Protein AF-A0A965PQN7-F1 (afdb_monomer)

Solvent-accessible surface area (backbone atoms only — not comparable to full-atom values): 7906 Å² total; per-residue (Å²): 131,86,50,70,44,55,52,53,50,55,53,48,51,53,64,60,67,53,80,54,75,83,60,68,90,84,43,98,45,72,64,63,48,53,51,51,54,51,50,45,52,50,35,44,54,48,30,51,56,52,45,53,53,52,69,72,34,82,87,60,45,48,66,55,48,56,76,40,34,58,88,45,38,30,79,53,98,92,41,81,46,69,58,75,73,95,54,58,54,71,41,59,44,48,42,50,36,50,37,47,36,50,38,49,52,53,45,33,32,66,78,67,65,21,84,43,70,67,47,35,34,54,50,38,55,73,78,37,56,70,74,46,26,60,69,66,51,106

Sequence (138 aa):
MTTEKEQMMNALSVFIRQRAGLEFGNYGDLRSYRQEQRMITKDRHQAFELFRFVDRSESITSDRIKAEAKNRLEWKNGGWEYTTGQYFPVEYRRAVCSLLSCVLWNWFREECNCETREKIQAAARREFSRAVAQRWFS

Foldseek 3Di:
DQALLNLALVQVVVQLPDQLPDDCVVDPDPVVSVVLVVLSVVLSVLLVLLSVVLSPDPVLHPVLLQVLCDDQWHQPPSHIDGDDDDGRSRPSSVSSLQSSLSSLLVCCCPVVVQVDLVSSLVVCVVRDDPVNSVPSSD

Radius of gyration: 15.86 Å; Cα contacts (8 Å, |Δi|>4): 131; chains: 1; bounding box: 47×26×41 Å

pLDDT: mean 92.88, std 5.95, range [53.22, 98.38]

Nearest PDB structures (foldseek):
  3ux7-assembly1_A  TM=2.631E-01  e=4.750E+00  Vipera ammodytes meridionalis

Structure (mmCIF, N/CA/C/O backbone):
data_AF-A0A965PQN7-F1
#
_entry.id   AF-A0A965PQN7-F1
#
loop_
_atom_site.group_PDB
_atom_site.id
_atom_site.type_symbol
_atom_site.label_atom_id
_atom_site.label_alt_id
_atom_site.label_comp_id
_atom_site.label_asym_id
_atom_site.label_entity_id
_atom_site.label_seq_id
_atom_site.pdbx_PDB_ins_code
_atom_site.Cartn_x
_atom_site.Cartn_y
_atom_site.Cartn_z
_atom_site.occupancy
_atom_site.B_iso_or_equiv
_atom_site.auth_seq_id
_atom_site.auth_comp_id
_atom_site.auth_asym_id
_atom_site.auth_atom_id
_atom_site.pdbx_PDB_model_num
ATOM 1 N N . MET A 1 1 ? -22.814 -14.470 -1.922 1.00 53.22 1 MET A N 1
ATOM 2 C CA . MET A 1 1 ? -22.533 -13.287 -2.761 1.00 53.22 1 MET A CA 1
ATOM 3 C C . MET A 1 1 ? -21.196 -12.741 -2.313 1.00 53.22 1 MET A C 1
ATOM 5 O O . MET A 1 1 ? -21.037 -12.549 -1.118 1.00 53.22 1 MET A O 1
ATOM 9 N N . THR A 1 2 ? -20.243 -12.580 -3.228 1.00 73.88 2 THR A N 1
ATOM 10 C CA . THR A 1 2 ? -18.942 -11.964 -2.928 1.00 73.88 2 THR A CA 1
ATOM 11 C C . THR A 1 2 ? -19.173 -10.505 -2.550 1.00 73.88 2 THR A C 1
ATOM 13 O O . THR A 1 2 ? -19.888 -9.808 -3.274 1.00 73.88 2 THR A O 1
ATOM 16 N N . THR A 1 3 ? -18.630 -10.049 -1.422 1.00 91.12 3 THR A N 1
ATOM 17 C CA . THR A 1 3 ? -18.785 -8.643 -1.015 1.00 91.12 3 THR A CA 1
ATOM 18 C C . THR A 1 3 ? -18.010 -7.723 -1.962 1.00 91.12 3 THR A C 1
ATOM 20 O O . THR A 1 3 ? -17.051 -8.140 -2.615 1.00 91.12 3 THR A O 1
ATOM 23 N N . GLU A 1 4 ? -18.391 -6.448 -2.059 1.00 93.62 4 GLU A N 1
ATOM 24 C CA . GLU A 1 4 ? -17.641 -5.497 -2.893 1.00 93.62 4 GLU A CA 1
ATOM 25 C C . GLU A 1 4 ? -16.188 -5.358 -2.413 1.00 93.62 4 GLU A C 1
ATOM 27 O O . GLU A 1 4 ? -15.261 -5.321 -3.220 1.00 93.62 4 GLU A O 1
ATOM 32 N N . LYS A 1 5 ? -15.974 -5.367 -1.091 1.00 94.81 5 LYS A N 1
ATOM 33 C CA . LYS A 1 5 ? -14.633 -5.390 -0.503 1.00 94.81 5 LYS A CA 1
ATOM 34 C C . LYS A 1 5 ? -13.835 -6.588 -1.019 1.00 94.81 5 LYS A C 1
ATOM 36 O O . LYS A 1 5 ? -12.716 -6.410 -1.487 1.00 94.81 5 LYS A O 1
ATOM 41 N N . GLU A 1 6 ? -14.404 -7.791 -0.980 1.00 94.75 6 GLU A N 1
ATOM 42 C CA . GLU A 1 6 ? -13.749 -8.991 -1.512 1.00 94.75 6 GLU A CA 1
ATOM 43 C C . GLU A 1 6 ? -13.412 -8.846 -3.000 1.00 94.75 6 GLU A C 1
ATOM 45 O O . GLU A 1 6 ? -12.317 -9.218 -3.413 1.00 94.75 6 GLU A O 1
ATOM 50 N N . GLN A 1 7 ? -14.305 -8.277 -3.817 1.00 95.06 7 GLN A N 1
ATOM 51 C CA . GLN A 1 7 ? -14.023 -8.019 -5.236 1.00 95.06 7 GLN A CA 1
ATOM 52 C C . GLN A 1 7 ? -12.830 -7.070 -5.410 1.00 95.06 7 GLN A C 1
ATOM 54 O O . GLN A 1 7 ? -11.895 -7.379 -6.156 1.00 95.06 7 GLN A O 1
ATOM 59 N N . MET A 1 8 ? -12.820 -5.958 -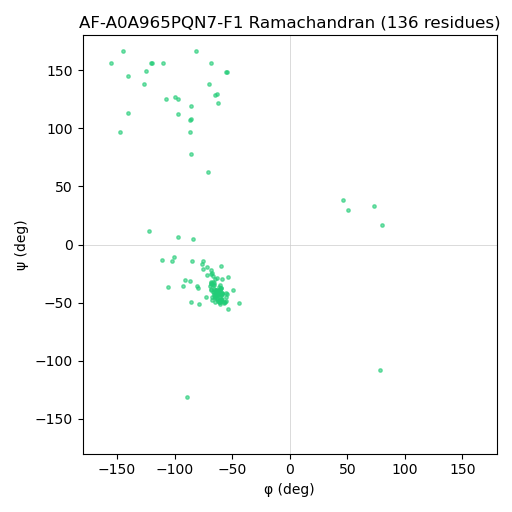4.672 1.00 95.94 8 MET A N 1
ATOM 60 C CA . MET A 1 8 ? -11.730 -4.981 -4.682 1.00 95.94 8 MET A CA 1
ATOM 61 C C . MET A 1 8 ? -10.403 -5.609 -4.252 1.00 95.94 8 MET A C 1
ATOM 63 O O . MET A 1 8 ? -9.390 -5.440 -4.935 1.00 95.94 8 MET A O 1
ATOM 67 N N . MET A 1 9 ? -10.397 -6.363 -3.152 1.00 96.44 9 MET A N 1
ATOM 68 C CA . MET A 1 9 ? -9.192 -7.001 -2.619 1.00 96.44 9 MET A CA 1
ATOM 69 C C . MET A 1 9 ? -8.692 -8.120 -3.537 1.00 96.44 9 MET A C 1
ATOM 71 O O . MET A 1 9 ? -7.492 -8.209 -3.807 1.00 96.44 9 MET A O 1
ATOM 75 N N . ASN A 1 10 ? -9.585 -8.918 -4.122 1.00 96.00 10 ASN A N 1
ATOM 76 C CA . ASN A 1 10 ? -9.210 -9.932 -5.106 1.00 96.00 10 ASN A CA 1
ATOM 77 C C . ASN A 1 10 ? -8.539 -9.299 -6.331 1.00 96.00 10 ASN A C 1
ATOM 79 O O . ASN A 1 10 ? -7.433 -9.713 -6.697 1.00 96.00 10 ASN A O 1
ATOM 83 N N . ALA A 1 11 ? -9.140 -8.256 -6.908 1.00 95.88 11 ALA A N 1
ATOM 84 C CA . ALA A 1 11 ? -8.564 -7.522 -8.033 1.00 95.88 11 ALA A CA 1
ATOM 85 C C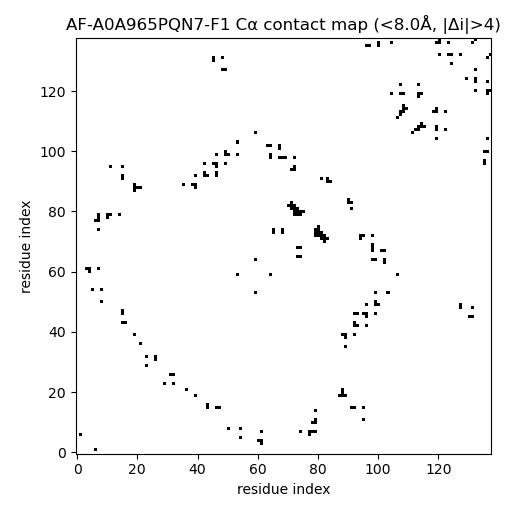 . ALA A 1 11 ? -7.213 -6.879 -7.669 1.00 95.88 11 ALA A C 1
ATOM 87 O O . ALA A 1 11 ? -6.250 -6.970 -8.434 1.00 95.88 11 ALA A O 1
ATOM 88 N N . LEU A 1 12 ? -7.098 -6.299 -6.470 1.00 96.12 12 LEU A N 1
ATOM 89 C CA . LEU A 1 12 ? -5.853 -5.700 -5.987 1.00 96.12 12 LEU A CA 1
ATOM 90 C C . LEU A 1 12 ? -4.751 -6.755 -5.826 1.00 96.12 12 LEU A C 1
ATOM 92 O O . LEU A 1 12 ? -3.596 -6.519 -6.180 1.00 96.12 12 LEU A O 1
ATOM 96 N N . SER A 1 13 ? -5.104 -7.953 -5.352 1.00 96.62 13 SER A N 1
ATOM 97 C CA . SER A 1 13 ? -4.162 -9.065 -5.218 1.00 96.62 13 SER A CA 1
ATOM 98 C C . SER A 1 13 ? -3.587 -9.490 -6.574 1.00 96.62 13 SER A C 1
ATOM 100 O O . SER A 1 13 ? -2.384 -9.738 -6.680 1.00 96.62 13 SER A O 1
ATOM 102 N N . VAL A 1 14 ? -4.415 -9.522 -7.626 1.00 95.50 14 VAL A N 1
ATOM 103 C CA . VAL A 1 14 ? -3.983 -9.803 -9.004 1.00 95.50 14 VAL A CA 1
ATOM 104 C C . VAL A 1 14 ? -3.058 -8.690 -9.494 1.00 95.50 14 VAL A C 1
ATOM 106 O O . VAL A 1 14 ? -1.957 -8.974 -9.973 1.00 95.50 14 VAL A O 1
ATOM 109 N N . PHE A 1 15 ? -3.443 -7.432 -9.271 1.00 93.94 15 PHE A N 1
ATOM 110 C CA . PHE A 1 15 ? -2.651 -6.264 -9.645 1.00 93.94 15 PHE A CA 1
ATOM 111 C C . PHE A 1 15 ? -1.263 -6.249 -8.983 1.00 93.94 15 PHE A C 1
ATOM 113 O O . PHE A 1 15 ? -0.270 -5.991 -9.652 1.00 93.94 15 PHE A O 1
ATOM 120 N N . ILE A 1 16 ? -1.131 -6.605 -7.699 1.00 95.12 16 ILE A N 1
ATOM 121 C CA . ILE A 1 16 ? 0.179 -6.694 -7.018 1.00 95.12 16 ILE A CA 1
ATOM 122 C C . ILE A 1 16 ? 1.042 -7.840 -7.590 1.00 95.12 16 ILE A C 1
ATOM 124 O O . ILE A 1 16 ? 2.280 -7.735 -7.643 1.00 95.12 16 ILE A O 1
ATOM 128 N N . ARG A 1 17 ? 0.414 -8.958 -7.986 1.00 94.94 17 ARG A N 1
ATOM 129 C CA . ARG A 1 17 ? 1.094 -10.182 -8.458 1.00 94.94 17 ARG A CA 1
ATOM 130 C C . ARG A 1 17 ? 1.648 -10.079 -9.874 1.00 94.94 17 ARG A C 1
ATOM 132 O O . ARG A 1 17 ? 2.555 -10.850 -10.181 1.00 94.94 17 ARG A O 1
ATOM 139 N N . GLN A 1 18 ? 1.155 -9.159 -10.701 1.00 91.56 18 GLN A N 1
ATOM 140 C CA . GLN A 1 18 ? 1.595 -9.037 -12.093 1.00 91.56 18 GLN A CA 1
ATOM 141 C C . GLN A 1 18 ? 3.121 -8.867 -12.212 1.00 91.56 18 GLN A C 1
ATOM 143 O O . GLN A 1 18 ? 3.786 -8.313 -11.332 1.00 91.56 18 GLN A O 1
ATOM 148 N N . ARG A 1 19 ? 3.732 -9.361 -13.291 1.00 88.12 19 ARG A N 1
ATOM 149 C CA . ARG A 1 19 ? 5.175 -9.169 -13.507 1.00 88.12 19 ARG A CA 1
ATOM 150 C C . ARG A 1 19 ? 5.434 -7.699 -13.838 1.00 88.12 19 ARG A C 1
ATOM 152 O O . ARG A 1 19 ? 4.685 -7.098 -14.588 1.00 88.12 19 ARG A O 1
ATOM 159 N N . ALA A 1 20 ? 6.498 -7.118 -13.281 1.00 86.06 20 ALA A N 1
ATOM 160 C CA . ALA A 1 20 ? 6.807 -5.705 -13.519 1.00 86.06 20 ALA A CA 1
ATOM 161 C C . ALA A 1 20 ? 7.237 -5.406 -14.965 1.00 86.06 20 ALA A C 1
ATOM 163 O O . ALA A 1 20 ? 7.067 -4.283 -15.403 1.00 86.06 20 ALA A O 1
ATOM 164 N N . GLY A 1 21 ? 7.779 -6.390 -15.694 1.00 87.62 21 GLY A N 1
ATOM 165 C CA . GLY A 1 21 ? 8.166 -6.204 -17.098 1.00 87.62 21 GLY A CA 1
ATOM 166 C C . GLY A 1 21 ? 9.422 -5.349 -17.299 1.00 87.62 21 GLY A C 1
ATOM 167 O O . GLY A 1 21 ? 9.506 -4.628 -18.277 1.00 87.62 21 GLY A O 1
ATOM 168 N N . LEU A 1 22 ? 10.394 -5.401 -16.377 1.00 87.31 22 LEU A N 1
ATOM 169 C CA . LEU A 1 22 ? 11.659 -4.677 -16.542 1.00 87.31 22 LEU A CA 1
ATOM 170 C C . LEU A 1 22 ? 12.446 -5.167 -17.764 1.00 87.31 22 LEU A C 1
ATOM 172 O O . LEU A 1 22 ? 12.870 -6.327 -17.801 1.00 87.31 22 LEU A O 1
ATOM 176 N N . GLU A 1 23 ? 12.729 -4.254 -18.687 1.00 87.38 23 GLU A N 1
ATOM 177 C CA . GLU A 1 23 ? 13.562 -4.496 -19.864 1.00 87.38 23 GLU A CA 1
ATOM 178 C C . GLU A 1 23 ? 14.991 -4.021 -19.611 1.00 87.38 23 GLU A C 1
ATOM 180 O O . GLU A 1 23 ? 15.218 -2.868 -19.248 1.00 87.38 23 GLU A O 1
ATOM 185 N N . PHE A 1 24 ? 15.971 -4.908 -19.804 1.00 85.12 24 PHE A N 1
ATOM 186 C CA . PHE A 1 24 ? 17.378 -4.570 -19.577 1.00 85.12 24 PHE A CA 1
ATOM 187 C C . PHE A 1 24 ? 17.882 -3.470 -20.526 1.00 85.12 24 PHE A C 1
ATOM 189 O O . PHE A 1 24 ? 18.724 -2.679 -20.122 1.00 85.12 24 PHE A O 1
ATOM 196 N N . GLY A 1 25 ? 17.318 -3.363 -21.736 1.00 86.94 25 GLY A N 1
ATOM 197 C CA . GLY A 1 25 ? 17.677 -2.328 -22.716 1.00 86.94 25 GLY A CA 1
ATOM 198 C C . GLY A 1 25 ? 17.461 -0.887 -22.235 1.00 86.94 25 GLY A C 1
ATOM 199 O O . GLY A 1 25 ? 18.085 0.022 -22.769 1.00 86.94 25 GLY A O 1
ATOM 200 N N . ASN A 1 26 ? 16.656 -0.680 -21.186 1.00 85.44 26 ASN A N 1
ATOM 201 C CA . ASN A 1 26 ? 16.444 0.630 -20.561 1.00 85.44 26 ASN A CA 1
ATOM 202 C C . ASN A 1 26 ? 17.531 0.999 -19.530 1.00 85.44 26 ASN A C 1
ATOM 204 O O . ASN A 1 26 ? 17.411 2.013 -18.844 1.00 85.44 26 ASN A O 1
ATOM 208 N N . TYR A 1 27 ? 18.574 0.176 -19.380 1.00 89.31 27 TYR A N 1
ATOM 209 C CA . TYR A 1 27 ? 19.629 0.349 -18.384 1.00 89.31 27 TYR A CA 1
ATOM 210 C C . TYR A 1 27 ? 21.010 0.335 -19.040 1.00 89.31 27 TYR A C 1
ATOM 212 O O . TYR A 1 27 ? 21.306 -0.512 -19.877 1.00 89.31 27 TYR A O 1
ATOM 220 N N . GLY A 1 28 ? 21.887 1.242 -18.600 1.00 88.69 28 GLY A N 1
ATOM 221 C CA . GLY A 1 28 ? 23.285 1.277 -19.045 1.00 88.69 28 GLY A CA 1
ATOM 222 C C . GLY A 1 28 ? 24.164 0.191 -18.415 1.00 88.69 28 GLY A C 1
ATOM 223 O O . GLY A 1 28 ? 25.250 -0.086 -18.916 1.00 88.69 28 GLY A O 1
ATOM 224 N N . ASP A 1 29 ? 23.718 -0.432 -17.318 1.00 92.81 29 ASP A N 1
ATOM 225 C CA . ASP A 1 29 ? 24.512 -1.406 -16.573 1.00 92.81 29 ASP A CA 1
ATOM 226 C C . ASP A 1 29 ? 23.666 -2.412 -15.759 1.00 92.81 29 ASP A C 1
ATOM 228 O O . ASP A 1 29 ? 22.525 -2.162 -15.353 1.00 92.81 29 ASP A O 1
ATOM 232 N N . LEU A 1 30 ? 24.265 -3.576 -15.471 1.00 92.00 30 LEU A N 1
ATOM 233 C CA . LEU A 1 30 ? 23.638 -4.663 -14.704 1.00 92.00 30 LEU A CA 1
ATOM 234 C C . LEU A 1 30 ? 23.362 -4.309 -13.239 1.00 92.00 30 LEU A C 1
ATOM 236 O O . LEU A 1 30 ? 22.473 -4.903 -12.621 1.00 92.00 30 LEU A O 1
ATOM 240 N N . ARG A 1 31 ? 24.127 -3.390 -12.645 1.00 93.38 31 ARG A N 1
ATOM 241 C CA . ARG A 1 31 ? 23.974 -3.023 -11.235 1.00 93.38 31 ARG A CA 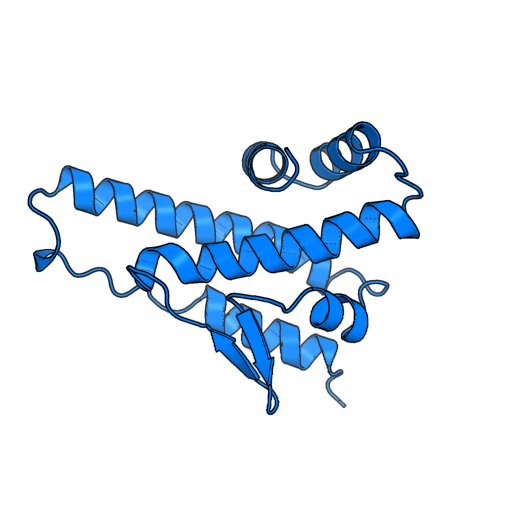1
ATOM 242 C C . ARG A 1 31 ? 22.705 -2.194 -11.044 1.00 93.38 31 ARG A C 1
ATOM 244 O O . ARG A 1 31 ? 21.934 -2.531 -10.142 1.00 93.38 31 ARG A O 1
ATOM 251 N N . SER A 1 32 ? 22.460 -1.208 -11.902 1.00 90.06 32 SER A N 1
ATOM 252 C CA . SER A 1 32 ? 21.249 -0.376 -11.915 1.00 90.06 32 SER A CA 1
ATOM 253 C C . SER A 1 32 ? 19.994 -1.220 -12.139 1.00 90.06 32 SER A C 1
ATOM 255 O O . SER A 1 32 ? 19.046 -1.145 -11.357 1.00 90.06 32 SER A O 1
ATOM 257 N N . TYR A 1 33 ? 20.032 -2.137 -13.111 1.00 92.38 33 TYR A N 1
ATOM 258 C CA . TYR A 1 33 ? 18.939 -3.083 -13.355 1.00 92.38 33 TYR A CA 1
ATOM 259 C C . TYR A 1 33 ? 18.612 -3.938 -12.119 1.00 92.38 33 TYR A C 1
ATOM 261 O O . TYR A 1 33 ? 17.465 -4.019 -11.673 1.00 92.38 33 TYR A O 1
ATOM 269 N N . ARG A 1 34 ? 19.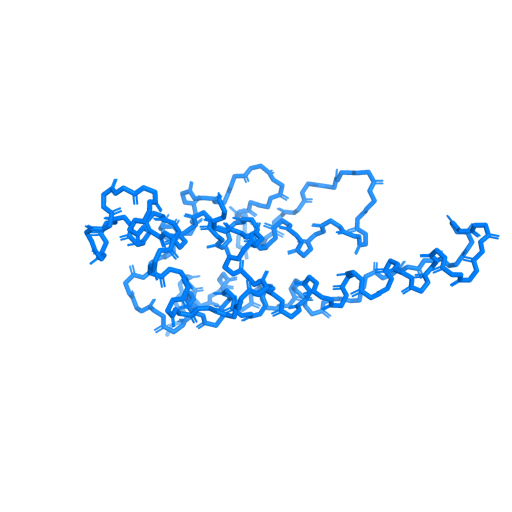635 -4.555 -11.510 1.00 92.44 34 ARG A N 1
ATOM 270 C CA . ARG A 1 34 ? 19.460 -5.399 -10.315 1.00 92.44 34 ARG A CA 1
ATOM 271 C C . ARG A 1 34 ? 18.996 -4.601 -9.099 1.00 92.44 34 ARG A C 1
ATOM 273 O O . ARG A 1 34 ? 18.293 -5.141 -8.246 1.00 92.44 34 ARG A O 1
ATOM 280 N N . GLN A 1 35 ? 19.417 -3.345 -8.975 1.00 92.38 35 GLN A N 1
ATOM 281 C CA . GLN A 1 35 ? 18.949 -2.459 -7.915 1.00 92.38 35 GLN A CA 1
ATOM 282 C C . GLN A 1 35 ? 17.448 -2.206 -8.041 1.00 92.38 35 GLN A C 1
ATOM 284 O O . GLN A 1 35 ? 16.732 -2.385 -7.055 1.00 92.38 35 GLN A O 1
ATOM 289 N N . GLU A 1 36 ? 16.971 -1.895 -9.244 1.00 91.81 36 GLU A N 1
ATOM 290 C CA . GLU A 1 36 ? 15.549 -1.666 -9.491 1.00 91.81 36 GLU A CA 1
ATOM 291 C C . GLU A 1 36 ? 14.720 -2.936 -9.248 1.00 91.81 36 GLU A C 1
ATOM 293 O O . GLU A 1 36 ? 13.716 -2.912 -8.538 1.00 91.81 36 GLU A O 1
ATOM 298 N N . GLN A 1 37 ? 15.199 -4.095 -9.715 1.00 91.81 37 GLN A N 1
ATOM 299 C CA . GLN A 1 37 ? 14.561 -5.386 -9.429 1.00 91.81 37 GLN A CA 1
ATOM 300 C C . GLN A 1 37 ? 14.365 -5.639 -7.925 1.00 91.81 37 GLN A C 1
ATOM 302 O O . GLN A 1 37 ? 13.304 -6.114 -7.499 1.00 91.81 37 GLN A O 1
ATOM 307 N N . ARG A 1 38 ? 15.373 -5.318 -7.101 1.00 92.81 38 ARG A N 1
ATOM 308 C CA . ARG A 1 38 ? 15.277 -5.455 -5.639 1.00 92.81 38 ARG A CA 1
ATOM 309 C C . ARG A 1 38 ? 14.260 -4.485 -5.044 1.00 92.81 38 ARG A C 1
ATOM 311 O O . ARG A 1 38 ? 13.502 -4.890 -4.165 1.00 92.81 38 ARG A O 1
ATOM 318 N N . MET A 1 39 ? 14.210 -3.244 -5.528 1.00 91.62 39 MET A N 1
ATOM 319 C CA . MET A 1 39 ? 13.237 -2.244 -5.074 1.00 91.62 39 MET A CA 1
ATOM 320 C C . MET A 1 39 ? 11.802 -2.662 -5.391 1.00 91.62 39 MET A C 1
ATOM 322 O O . MET A 1 39 ? 10.960 -2.680 -4.497 1.00 91.62 39 MET A O 1
ATOM 326 N N . ILE A 1 40 ? 11.552 -3.129 -6.612 1.00 92.00 40 ILE A N 1
ATOM 327 C CA . ILE A 1 40 ? 10.249 -3.654 -7.036 1.00 92.00 40 ILE A CA 1
ATOM 328 C C . ILE A 1 40 ? 9.814 -4.842 -6.169 1.00 92.00 40 ILE A C 1
ATOM 330 O O . ILE A 1 40 ? 8.651 -4.953 -5.773 1.00 92.00 40 ILE A O 1
ATOM 334 N N . THR A 1 41 ? 10.748 -5.745 -5.866 1.00 93.25 41 THR A N 1
ATOM 335 C CA . THR A 1 41 ? 10.479 -6.909 -5.012 1.00 93.25 41 THR A CA 1
ATOM 336 C C . THR A 1 41 ? 10.158 -6.474 -3.585 1.00 93.25 41 THR A C 1
ATOM 338 O O . THR A 1 41 ? 9.193 -6.954 -2.992 1.00 93.25 41 THR A O 1
ATOM 341 N N . LYS A 1 42 ? 10.905 -5.503 -3.049 1.00 94.62 42 LYS A N 1
ATOM 342 C CA . LYS A 1 42 ? 10.615 -4.890 -1.751 1.00 94.62 42 LYS A CA 1
ATOM 343 C C . LYS A 1 42 ? 9.219 -4.266 -1.733 1.00 94.62 42 LYS A C 1
ATOM 345 O O . LYS A 1 42 ? 8.463 -4.533 -0.804 1.00 94.62 42 LYS A O 1
ATOM 350 N N . ASP A 1 43 ? 8.849 -3.504 -2.760 1.00 95.12 43 ASP A N 1
ATOM 351 C CA . ASP A 1 43 ? 7.523 -2.886 -2.866 1.00 95.12 43 ASP A CA 1
ATOM 352 C C . ASP A 1 43 ? 6.411 -3.938 -2.895 1.00 95.12 43 ASP A C 1
ATOM 354 O O . ASP A 1 43 ? 5.388 -3.767 -2.240 1.00 95.12 43 ASP A O 1
ATOM 358 N N . ARG A 1 44 ? 6.632 -5.077 -3.565 1.00 96.00 44 ARG A N 1
ATOM 359 C CA . ARG A 1 44 ? 5.700 -6.215 -3.541 1.00 96.00 44 ARG A CA 1
ATOM 360 C C . ARG A 1 44 ? 5.482 -6.760 -2.135 1.00 96.00 44 ARG A C 1
ATOM 362 O O . ARG A 1 44 ? 4.338 -6.995 -1.755 1.00 96.00 44 ARG A O 1
ATOM 369 N N . HIS A 1 45 ? 6.552 -6.982 -1.376 1.00 96.75 45 HIS A N 1
ATOM 370 C CA . HIS A 1 45 ? 6.432 -7.498 -0.011 1.00 96.75 45 HIS A CA 1
ATOM 371 C C . HIS A 1 45 ? 5.682 -6.524 0.897 1.00 96.75 45 HIS A C 1
ATOM 373 O O . HIS A 1 45 ? 4.776 -6.938 1.614 1.00 96.75 45 HIS A O 1
ATOM 379 N N . GLN A 1 46 ? 6.000 -5.234 0.800 1.00 97.50 46 GLN A N 1
ATOM 380 C CA . GLN A 1 46 ? 5.337 -4.192 1.583 1.00 97.50 46 GLN A CA 1
ATOM 381 C C . GLN A 1 46 ? 3.856 -4.038 1.212 1.00 97.50 46 GLN A C 1
ATOM 383 O O . GLN A 1 46 ? 3.017 -3.932 2.102 1.00 97.50 46 GLN A O 1
ATOM 388 N N . ALA A 1 47 ? 3.520 -4.106 -0.081 1.00 97.62 47 ALA A N 1
ATOM 389 C CA . ALA A 1 47 ? 2.134 -4.067 -0.540 1.00 97.62 47 ALA A CA 1
ATOM 390 C C . ALA A 1 47 ? 1.322 -5.228 0.043 1.00 97.62 47 ALA A C 1
ATOM 392 O O . ALA A 1 47 ? 0.215 -5.0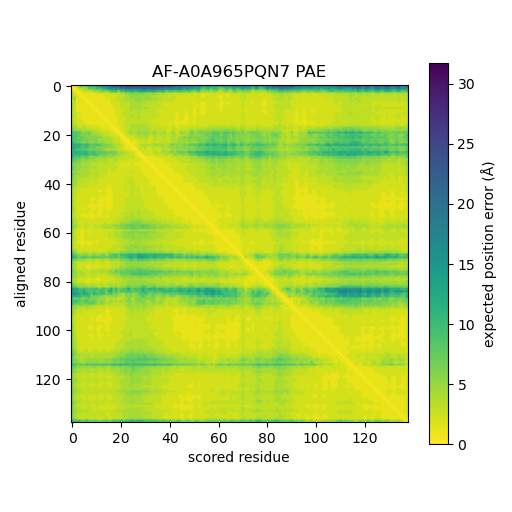17 0.526 1.00 97.62 47 ALA A O 1
ATOM 393 N N . PHE A 1 48 ? 1.881 -6.445 0.057 1.00 98.12 48 PHE A N 1
ATOM 394 C CA . PHE A 1 48 ? 1.204 -7.600 0.649 1.00 98.12 48 PHE A CA 1
ATOM 395 C C . PHE A 1 48 ? 1.039 -7.509 2.161 1.00 98.12 48 PHE A C 1
ATOM 397 O O . PHE A 1 48 ? 0.064 -8.028 2.698 1.00 98.12 48 PHE A O 1
ATOM 404 N N . GLU A 1 49 ? 1.983 -6.879 2.848 1.00 98.38 49 GLU A N 1
ATOM 405 C CA . GLU A 1 49 ? 1.901 -6.686 4.290 1.00 98.38 49 GLU A CA 1
ATOM 406 C C . GLU A 1 49 ? 0.718 -5.781 4.662 1.00 98.38 49 GLU A C 1
ATOM 408 O O . GLU A 1 49 ? -0.131 -6.179 5.459 1.00 98.38 49 GLU A O 1
ATOM 413 N N . LEU A 1 50 ? 0.599 -4.623 4.001 1.00 98.25 50 LEU A N 1
ATOM 414 C CA . LEU A 1 50 ? -0.536 -3.710 4.171 1.00 98.25 50 LEU A CA 1
ATOM 415 C C . LEU A 1 50 ? -1.851 -4.360 3.713 1.00 98.25 50 LEU A C 1
ATOM 417 O O . LEU A 1 50 ? -2.865 -4.276 4.403 1.00 98.25 50 LEU A O 1
ATOM 421 N N . PHE A 1 51 ? -1.817 -5.056 2.571 1.00 98.19 51 PHE A N 1
ATOM 422 C CA . PHE A 1 51 ? -2.969 -5.751 1.995 1.00 98.19 51 PHE A CA 1
ATOM 423 C C . PHE A 1 51 ? -3.578 -6.737 2.987 1.00 98.19 51 PHE A C 1
ATOM 425 O O . PHE A 1 51 ? -4.781 -6.706 3.210 1.00 98.19 51 PHE A O 1
ATOM 432 N N . ARG A 1 52 ? -2.753 -7.582 3.620 1.00 97.75 52 ARG A N 1
ATOM 433 C CA . ARG A 1 52 ? -3.220 -8.604 4.569 1.00 97.75 52 ARG A CA 1
ATOM 434 C C . ARG A 1 52 ? -3.943 -8.002 5.766 1.00 97.75 52 ARG A C 1
ATOM 436 O O . ARG A 1 52 ? -4.882 -8.613 6.265 1.00 97.75 52 ARG A O 1
ATOM 443 N N . PHE A 1 53 ? -3.510 -6.831 6.231 1.00 97.62 53 PHE A N 1
ATOM 444 C CA . PHE A 1 53 ? -4.191 -6.133 7.317 1.00 97.62 53 PHE A CA 1
ATOM 445 C C . PHE A 1 53 ? -5.569 -5.635 6.875 1.00 97.62 53 PHE A C 1
ATOM 447 O O . PHE A 1 53 ? -6.558 -5.842 7.573 1.00 97.62 53 PHE A O 1
ATOM 454 N N . VAL A 1 54 ? -5.642 -4.985 5.714 1.00 97.38 54 VAL A N 1
ATOM 455 C CA . VAL A 1 54 ? -6.911 -4.465 5.190 1.00 97.38 54 VAL A CA 1
ATOM 456 C C . VAL A 1 54 ? -7.890 -5.600 4.898 1.00 97.38 54 VAL A C 1
ATOM 458 O O . VAL A 1 54 ? -9.066 -5.509 5.243 1.00 97.38 54 VAL A O 1
ATOM 461 N N . ASP A 1 55 ? -7.396 -6.694 4.325 1.00 96.69 55 ASP A N 1
ATOM 462 C CA . ASP A 1 55 ? -8.189 -7.863 3.955 1.00 96.69 55 ASP A CA 1
ATOM 463 C C . ASP A 1 55 ? -8.849 -8.501 5.188 1.00 96.69 55 ASP A C 1
ATOM 465 O O . ASP A 1 55 ? -10.072 -8.634 5.231 1.00 96.69 55 ASP A O 1
ATOM 469 N N . ARG A 1 56 ? -8.066 -8.754 6.250 1.00 95.56 56 ARG A N 1
ATOM 470 C CA . ARG A 1 56 ? -8.553 -9.368 7.502 1.00 95.56 56 ARG A CA 1
ATOM 471 C C . ARG A 1 56 ? -9.437 -8.458 8.364 1.00 95.56 56 ARG A C 1
ATOM 473 O O . ARG A 1 56 ? -10.101 -8.953 9.265 1.00 95.56 56 ARG A O 1
ATOM 480 N N . SER A 1 57 ? -9.392 -7.140 8.166 1.00 94.12 57 SER A N 1
ATOM 481 C CA . SER A 1 57 ? -10.105 -6.187 9.026 1.00 94.12 57 SER A CA 1
ATOM 482 C C . SER A 1 57 ? -11.545 -5.984 8.562 1.00 94.12 57 SER A C 1
ATOM 484 O O . SER A 1 57 ? -11.784 -5.331 7.547 1.00 94.12 57 SER A O 1
ATOM 486 N N . GLU A 1 58 ? -12.520 -6.509 9.300 1.00 92.31 58 GLU A N 1
ATOM 487 C CA . GLU A 1 58 ? -13.946 -6.363 8.965 1.00 92.31 58 GLU A CA 1
ATOM 488 C C . GLU A 1 58 ? -14.435 -4.906 9.033 1.00 92.31 58 GLU A C 1
ATOM 490 O O . GLU A 1 58 ? -15.301 -4.517 8.253 1.00 92.31 58 GLU A O 1
ATOM 495 N N . SER A 1 59 ? -13.835 -4.069 9.889 1.00 94.69 59 SER A N 1
ATOM 496 C CA . SER A 1 59 ? -14.202 -2.649 10.015 1.00 94.69 59 SER A CA 1
ATOM 497 C C . SER A 1 59 ? -13.697 -1.772 8.865 1.00 94.69 59 SER A C 1
ATOM 499 O O . SER A 1 59 ? -14.173 -0.649 8.685 1.00 94.69 59 SER A O 1
ATOM 501 N N . ILE A 1 60 ? -12.766 -2.268 8.040 1.00 96.62 60 ILE A N 1
ATOM 502 C CA . ILE A 1 60 ? -12.353 -1.581 6.812 1.00 96.62 60 ILE A CA 1
ATOM 503 C C . ILE A 1 60 ? -13.292 -1.992 5.673 1.00 96.62 60 ILE A C 1
ATOM 505 O O . ILE A 1 60 ? -13.113 -3.036 5.044 1.00 96.62 60 ILE A O 1
ATOM 509 N N . THR A 1 61 ? -14.293 -1.151 5.414 1.00 96.25 61 THR A N 1
ATOM 510 C CA . THR A 1 61 ? -15.319 -1.344 4.376 1.00 96.25 61 THR A CA 1
ATOM 511 C C . THR A 1 61 ? -14.840 -0.924 2.980 1.00 96.25 61 THR A C 1
ATOM 513 O O . THR A 1 61 ? -13.825 -0.235 2.835 1.00 96.25 61 THR A O 1
ATOM 516 N N . SER A 1 62 ? -15.582 -1.306 1.930 1.00 95.44 62 SER A N 1
ATOM 517 C CA . SER A 1 62 ? -15.294 -0.867 0.553 1.00 95.44 62 SER A CA 1
ATOM 518 C C . SER A 1 62 ? -15.351 0.656 0.410 1.00 95.44 62 SER A C 1
ATOM 520 O O . SER A 1 62 ? -14.497 1.231 -0.262 1.00 95.44 62 SER A O 1
ATOM 522 N N . ASP A 1 63 ? -16.277 1.326 1.098 1.00 95.06 63 ASP A N 1
ATOM 523 C CA . ASP A 1 63 ? -16.407 2.788 1.066 1.00 95.06 63 ASP A CA 1
ATOM 524 C C . ASP A 1 63 ? -15.180 3.499 1.642 1.00 95.06 63 ASP A C 1
ATOM 526 O O . ASP A 1 63 ? -14.694 4.463 1.049 1.00 95.06 63 ASP A O 1
ATOM 530 N N . ARG A 1 64 ? -14.609 2.978 2.739 1.00 95.62 64 ARG A N 1
ATOM 531 C CA . ARG A 1 64 ? -13.347 3.492 3.298 1.00 95.62 64 ARG A CA 1
ATOM 532 C C . ARG A 1 64 ? -12.200 3.361 2.294 1.00 95.62 64 ARG A C 1
ATOM 534 O O . ARG A 1 64 ? -11.394 4.274 2.159 1.00 95.62 64 ARG A O 1
ATOM 541 N N . ILE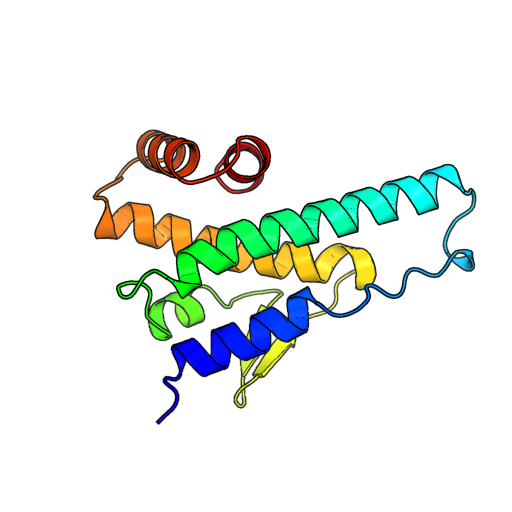 A 1 65 ? -12.135 2.247 1.562 1.00 96.56 65 ILE A N 1
ATOM 542 C CA . ILE A 1 65 ? -11.104 2.041 0.535 1.00 96.56 65 ILE A CA 1
ATOM 543 C C . ILE A 1 65 ? -11.316 3.005 -0.640 1.00 96.56 65 ILE A C 1
ATOM 545 O O . ILE A 1 65 ? -10.364 3.639 -1.091 1.00 96.56 65 ILE A O 1
ATOM 549 N N . LYS A 1 66 ? -12.556 3.157 -1.120 1.00 95.62 66 LYS A N 1
ATOM 550 C CA . LYS A 1 66 ? -12.904 4.080 -2.213 1.00 95.62 66 LYS A CA 1
ATOM 551 C C . LYS A 1 66 ? -12.618 5.538 -1.864 1.00 95.62 66 LYS A C 1
ATOM 553 O O . LYS A 1 66 ? -12.168 6.284 -2.728 1.00 95.62 66 LYS A O 1
ATOM 558 N N . ALA A 1 67 ? -12.837 5.940 -0.612 1.00 94.75 67 ALA A N 1
ATOM 559 C CA . ALA A 1 67 ? -12.550 7.295 -0.149 1.00 94.75 67 ALA A CA 1
ATOM 560 C C . ALA A 1 67 ? -11.069 7.678 -0.322 1.00 94.75 67 ALA A C 1
ATOM 562 O O . ALA A 1 67 ? -10.766 8.848 -0.568 1.00 94.75 67 ALA A O 1
ATOM 563 N N . GLU A 1 68 ? -10.165 6.698 -0.256 1.00 95.25 68 GLU A N 1
ATOM 564 C CA . GLU A 1 68 ? -8.720 6.886 -0.424 1.00 95.25 68 GLU A CA 1
ATOM 565 C C . GLU A 1 68 ? -8.202 6.492 -1.814 1.00 95.25 68 GLU A C 1
ATOM 567 O O . GLU A 1 68 ? -7.062 6.814 -2.151 1.00 95.25 68 GLU A O 1
ATOM 572 N N . ALA A 1 69 ? -9.025 5.827 -2.635 1.00 92.25 69 ALA A N 1
ATOM 573 C CA . ALA A 1 69 ? -8.738 5.424 -4.015 1.00 92.25 69 ALA A CA 1
ATOM 574 C C . ALA A 1 69 ? -8.711 6.629 -4.967 1.00 92.25 69 ALA A C 1
ATOM 576 O O . ALA A 1 69 ? -9.533 6.765 -5.871 1.00 92.25 69 ALA A O 1
ATOM 577 N N . LYS A 1 70 ? -7.767 7.532 -4.709 1.00 83.62 70 LYS A N 1
ATOM 578 C CA . LYS A 1 70 ? -7.553 8.796 -5.405 1.00 83.62 70 LYS A CA 1
ATOM 579 C C . LYS A 1 70 ? -6.150 8.810 -6.011 1.00 83.62 70 LYS A C 1
ATOM 581 O O . LYS A 1 70 ? -5.218 8.187 -5.494 1.00 83.62 70 LYS A O 1
ATOM 586 N N . ASN A 1 71 ? -5.961 9.622 -7.047 1.00 80.38 71 ASN A N 1
ATOM 587 C CA . ASN A 1 71 ? -4.687 9.854 -7.737 1.00 80.38 71 ASN A CA 1
ATOM 588 C C . ASN A 1 71 ? -4.290 8.733 -8.712 1.00 80.38 71 ASN A C 1
ATOM 590 O O . ASN A 1 71 ? -4.824 8.636 -9.810 1.00 80.38 71 ASN A O 1
ATOM 594 N N . ARG A 1 72 ? -3.273 7.932 -8.367 1.00 86.19 72 ARG A N 1
ATOM 595 C CA . ARG A 1 72 ? -2.661 6.976 -9.300 1.00 86.19 72 ARG A CA 1
ATOM 596 C C . ARG A 1 72 ? -3.397 5.643 -9.370 1.00 86.19 72 ARG A C 1
ATOM 598 O O . ARG A 1 72 ? -3.098 4.877 -10.273 1.00 86.19 72 ARG A O 1
ATOM 605 N N . LEU A 1 73 ? -4.293 5.347 -8.429 1.00 92.94 73 LEU A N 1
ATOM 606 C CA . LEU A 1 73 ? -5.019 4.081 -8.368 1.00 92.94 73 LEU A CA 1
ATOM 607 C C . LEU A 1 73 ? -6.468 4.340 -7.943 1.00 92.94 73 LEU A C 1
ATOM 609 O O . LEU A 1 73 ? -6.714 4.750 -6.810 1.00 92.94 73 LEU A O 1
ATOM 613 N N . GLU A 1 74 ? -7.403 4.102 -8.856 1.00 94.06 74 GLU A N 1
ATOM 614 C CA . GLU A 1 74 ? -8.827 4.407 -8.688 1.00 94.06 74 GLU A CA 1
ATOM 615 C C . GLU A 1 74 ? -9.674 3.151 -8.913 1.00 94.06 74 GLU A C 1
ATOM 617 O O . GLU A 1 74 ? -9.306 2.273 -9.694 1.00 94.06 74 GLU A O 1
ATOM 622 N N . TRP A 1 75 ? -10.817 3.052 -8.232 1.00 94.19 75 TRP A N 1
ATOM 623 C CA . TRP A 1 75 ? -11.779 1.970 -8.449 1.00 94.19 75 TRP A CA 1
ATOM 624 C C . TRP A 1 75 ? -12.885 2.438 -9.397 1.00 94.19 75 TRP A C 1
ATOM 626 O O . TRP A 1 75 ? -13.683 3.303 -9.032 1.00 94.19 75 TRP A O 1
ATOM 636 N N . LYS A 1 76 ? -12.946 1.872 -10.607 1.00 91.25 76 LYS A N 1
ATOM 637 C CA . LYS A 1 76 ? -13.941 2.218 -11.634 1.00 91.25 76 LYS A CA 1
ATOM 638 C C . LYS A 1 76 ? -14.431 0.981 -12.364 1.00 91.25 76 LYS A C 1
ATOM 640 O O . LYS A 1 76 ? -13.673 0.047 -12.591 1.00 91.25 76 LYS A O 1
ATOM 645 N N . ASN A 1 77 ? -15.711 0.978 -12.740 1.00 89.12 77 ASN A N 1
ATOM 646 C CA . ASN A 1 77 ? -16.320 -0.073 -13.566 1.00 89.12 77 ASN A CA 1
ATOM 647 C C . ASN A 1 77 ? -16.069 -1.513 -13.053 1.00 89.12 77 ASN A C 1
ATOM 649 O O . ASN A 1 77 ? -15.988 -2.448 -13.844 1.00 89.12 77 ASN A O 1
ATOM 653 N N . GLY A 1 78 ? -15.920 -1.697 -11.734 1.00 87.62 78 GLY A N 1
ATOM 654 C CA . GLY A 1 78 ? -15.624 -3.000 -11.125 1.00 87.62 78 GLY A CA 1
ATOM 655 C C . GLY A 1 78 ? -14.153 -3.440 -11.188 1.00 87.62 78 GLY A C 1
ATOM 656 O O . GLY A 1 78 ? -13.871 -4.621 -10.988 1.00 87.62 78 GLY A O 1
ATOM 657 N N . GLY A 1 79 ? -13.215 -2.526 -11.460 1.00 91.88 79 GLY A N 1
ATOM 658 C CA . GLY A 1 79 ? -11.782 -2.807 -11.522 1.00 91.88 79 GLY A CA 1
ATOM 659 C C . GLY A 1 79 ? -10.898 -1.665 -11.013 1.00 91.88 79 GLY A C 1
ATOM 660 O O . GLY A 1 79 ? -11.339 -0.533 -10.816 1.00 91.88 79 GLY A O 1
ATOM 661 N N . TRP A 1 80 ? -9.621 -1.984 -10.793 1.00 94.56 80 TRP A N 1
ATOM 662 C CA . TRP A 1 80 ? -8.593 -0.999 -10.459 1.00 94.56 80 TRP A CA 1
ATOM 663 C C . TRP A 1 80 ? -8.004 -0.393 -11.730 1.00 94.56 80 TRP A C 1
ATOM 665 O O . TRP A 1 80 ? -7.384 -1.099 -12.526 1.00 94.56 80 TRP A O 1
ATOM 675 N N . GLU A 1 81 ? -8.146 0.917 -11.884 1.00 93.19 81 GLU A N 1
ATOM 676 C CA . GLU A 1 81 ? -7.512 1.691 -12.943 1.00 93.19 81 GLU A CA 1
ATOM 677 C C . GLU A 1 81 ? -6.262 2.385 -12.398 1.00 93.19 81 GLU A C 1
ATOM 679 O O . GLU A 1 81 ? -6.309 3.081 -11.381 1.00 93.19 81 GLU A O 1
ATOM 684 N N . TYR A 1 82 ? -5.128 2.175 -13.070 1.00 90.94 82 TYR A N 1
ATOM 685 C CA . TYR A 1 82 ? -3.852 2.782 -12.709 1.00 90.94 82 TYR A CA 1
ATOM 686 C C . TYR A 1 82 ? -3.464 3.869 -13.709 1.00 90.94 82 TYR A C 1
ATOM 688 O O . TYR A 1 82 ? -3.329 3.600 -14.903 1.00 90.94 82 TYR A O 1
ATOM 696 N N . THR A 1 83 ? -3.211 5.076 -13.208 1.00 88.50 83 THR A N 1
ATOM 697 C CA . THR A 1 83 ? -2.691 6.181 -14.017 1.00 88.50 83 THR A CA 1
ATOM 698 C C . THR A 1 83 ? -1.169 6.097 -14.058 1.00 88.50 83 THR A C 1
ATOM 700 O O . THR A 1 83 ? -0.487 6.377 -13.065 1.00 88.50 83 THR A O 1
ATOM 703 N N . THR A 1 84 ? -0.631 5.695 -15.210 1.00 76.31 84 THR A N 1
ATOM 704 C CA . THR A 1 84 ? 0.812 5.533 -15.415 1.00 76.31 84 THR A CA 1
ATOM 705 C C . THR A 1 84 ? 1.555 6.859 -15.278 1.00 76.31 84 THR A C 1
ATOM 707 O O . THR A 1 84 ? 1.181 7.853 -15.895 1.00 76.31 84 THR A O 1
ATOM 710 N N . GLY A 1 85 ? 2.614 6.870 -14.463 1.00 78.31 85 GLY A N 1
ATOM 711 C CA . GLY A 1 85 ? 3.570 7.967 -14.387 1.00 78.31 85 GLY A CA 1
ATOM 712 C C . GLY A 1 85 ? 4.709 7.771 -15.385 1.00 78.31 85 GLY A C 1
ATOM 713 O O . GLY A 1 85 ? 4.485 7.497 -16.559 1.00 78.31 85 GLY A O 1
ATOM 714 N N . GLN A 1 86 ? 5.950 7.915 -14.923 1.00 76.62 86 GLN A N 1
ATOM 715 C CA . GLN A 1 86 ? 7.119 7.905 -15.810 1.00 76.62 86 GLN A CA 1
ATOM 716 C C . GLN A 1 86 ? 7.557 6.495 -16.213 1.00 76.62 86 GLN A C 1
ATOM 718 O O . GLN A 1 86 ? 7.980 6.278 -17.344 1.00 76.62 86 GLN A O 1
ATOM 723 N N . TYR A 1 87 ? 7.471 5.529 -15.296 1.00 83.12 87 TYR A N 1
ATOM 724 C CA . TYR A 1 87 ? 7.916 4.165 -15.562 1.00 83.12 87 TYR A CA 1
ATOM 725 C C . TYR A 1 87 ? 7.051 3.168 -14.796 1.00 83.12 87 TYR A C 1
ATOM 727 O O . TYR A 1 87 ? 7.266 2.898 -13.615 1.00 83.12 87 TYR A O 1
ATOM 735 N N . PHE A 1 88 ? 6.051 2.608 -15.481 1.00 82.75 88 PHE A N 1
ATOM 736 C CA . PHE A 1 88 ? 5.087 1.675 -14.892 1.00 82.75 88 PHE A CA 1
ATOM 737 C C . PHE A 1 88 ? 5.722 0.598 -13.986 1.00 82.75 88 PHE A C 1
ATOM 739 O O . PHE A 1 88 ? 5.275 0.491 -12.840 1.00 82.75 88 PHE A O 1
ATOM 746 N N . PRO A 1 89 ? 6.776 -0.144 -14.406 1.00 82.31 89 PRO A N 1
ATOM 747 C CA . PRO A 1 89 ? 7.318 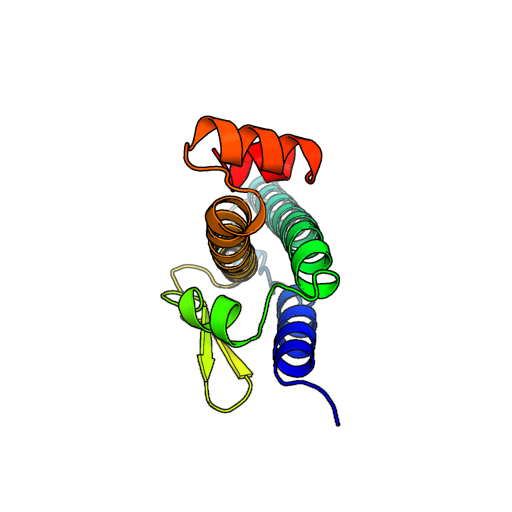-1.286 -13.660 1.00 82.31 89 PRO A CA 1
ATOM 748 C C . PRO A 1 89 ? 7.691 -1.005 -12.199 1.00 82.31 89 PRO A C 1
ATOM 750 O O . PRO A 1 89 ? 7.646 -1.919 -11.371 1.00 82.31 89 PRO A O 1
ATOM 753 N N . VAL A 1 90 ? 8.053 0.242 -11.885 1.00 82.69 90 VAL A N 1
ATOM 754 C CA . VAL A 1 90 ? 8.557 0.652 -10.565 1.00 82.69 90 VAL A CA 1
ATOM 755 C C . VAL A 1 90 ? 7.512 1.362 -9.708 1.00 82.69 90 VAL A C 1
ATOM 757 O O . VAL A 1 90 ? 7.692 1.515 -8.502 1.00 82.69 90 VAL A O 1
ATOM 760 N N . GLU A 1 91 ? 6.398 1.791 -10.297 1.00 88.31 91 GLU A N 1
ATOM 761 C CA . GLU A 1 91 ? 5.467 2.697 -9.625 1.00 88.31 91 GLU A CA 1
ATOM 762 C C . GLU A 1 91 ? 4.184 2.018 -9.143 1.00 88.31 91 GLU A C 1
ATOM 764 O O . GLU A 1 91 ? 3.684 2.355 -8.069 1.00 88.31 91 GLU A O 1
ATOM 769 N N . TYR A 1 92 ? 3.646 1.046 -9.884 1.00 91.62 92 TYR A N 1
ATOM 770 C CA . TYR A 1 92 ? 2.282 0.572 -9.619 1.00 91.62 92 TYR A CA 1
ATOM 771 C C . TYR A 1 92 ? 2.118 -0.069 -8.232 1.00 91.62 92 TYR A C 1
ATOM 773 O O . TYR A 1 92 ? 1.132 0.175 -7.541 1.00 91.62 92 TYR A O 1
ATOM 781 N N . ARG A 1 93 ? 3.110 -0.837 -7.758 1.00 94.06 93 ARG A N 1
ATOM 782 C CA . ARG A 1 93 ? 3.070 -1.422 -6.404 1.00 94.06 93 ARG A CA 1
ATOM 783 C C . ARG A 1 93 ? 3.182 -0.364 -5.318 1.00 94.06 93 ARG A C 1
ATOM 785 O O . ARG A 1 93 ? 2.590 -0.515 -4.256 1.00 94.06 93 ARG A O 1
ATOM 792 N N . ARG A 1 94 ? 3.914 0.718 -5.586 1.00 93.00 94 ARG A N 1
ATOM 793 C CA . ARG A 1 94 ? 4.008 1.858 -4.669 1.00 93.00 94 ARG A CA 1
ATOM 794 C C . ARG A 1 94 ? 2.686 2.604 -4.590 1.00 93.00 94 ARG A C 1
ATOM 796 O O . ARG A 1 94 ? 2.335 3.043 -3.502 1.00 93.00 94 ARG A O 1
ATOM 803 N N . ALA A 1 95 ? 1.949 2.705 -5.695 1.00 94.31 95 ALA A N 1
ATOM 804 C CA . ALA A 1 95 ? 0.601 3.262 -5.680 1.00 94.31 95 ALA A CA 1
ATOM 805 C C . ALA A 1 95 ? -0.343 2.422 -4.809 1.00 94.31 95 ALA A C 1
ATOM 807 O O . ALA A 1 95 ? -1.069 2.989 -3.998 1.00 94.31 95 ALA A O 1
ATOM 808 N N . VAL A 1 96 ? -0.248 1.088 -4.875 1.00 95.88 96 VAL A N 1
ATOM 809 C CA . VAL A 1 96 ? -0.982 0.201 -3.954 1.00 95.88 96 VAL A CA 1
ATOM 810 C C . VAL A 1 96 ? -0.591 0.451 -2.497 1.00 95.88 96 VAL A C 1
ATOM 812 O O . VAL A 1 96 ? -1.466 0.624 -1.654 1.00 95.88 96 VAL A O 1
ATOM 815 N N . CYS A 1 97 ? 0.708 0.498 -2.181 1.00 96.25 97 CYS A N 1
ATOM 816 C CA . CYS A 1 97 ? 1.150 0.784 -0.816 1.00 96.25 97 CYS A CA 1
ATOM 817 C C . CYS A 1 97 ? 0.644 2.141 -0.319 1.00 96.25 97 CYS A C 1
ATOM 819 O O . CYS A 1 97 ? 0.190 2.232 0.815 1.00 96.25 97 CYS A O 1
ATOM 821 N N . SER A 1 98 ? 0.695 3.170 -1.169 1.00 95.38 98 SER A N 1
ATOM 822 C CA . SER A 1 98 ? 0.207 4.510 -0.847 1.00 95.38 98 SER A CA 1
ATOM 823 C C . SER A 1 98 ? -1.283 4.482 -0.515 1.00 95.38 98 SER A C 1
ATOM 825 O O . SER A 1 98 ? -1.663 4.940 0.558 1.00 95.38 98 SER A O 1
ATOM 827 N N . LEU A 1 99 ? -2.103 3.878 -1.382 1.00 96.62 99 LEU A N 1
ATOM 828 C CA . LEU A 1 99 ? -3.539 3.707 -1.154 1.00 96.62 99 LEU A CA 1
ATOM 829 C C . LEU A 1 99 ? -3.807 3.029 0.194 1.00 96.62 99 LEU A C 1
ATOM 831 O O . LEU A 1 99 ? -4.504 3.577 1.044 1.00 96.62 99 LEU A O 1
ATOM 835 N N . LEU A 1 100 ? -3.219 1.850 0.411 1.00 97.69 100 LEU A N 1
ATOM 836 C CA . LEU A 1 100 ? -3.473 1.073 1.623 1.00 97.69 100 LEU A CA 1
ATOM 837 C C . LEU A 1 100 ? -2.958 1.789 2.876 1.00 97.69 100 LEU A C 1
ATOM 839 O O . LEU A 1 100 ? -3.599 1.714 3.920 1.00 97.69 100 LEU A O 1
ATOM 843 N N . SER A 1 101 ? -1.844 2.520 2.786 1.00 97.44 101 SER A N 1
ATOM 844 C CA . SER A 1 101 ? -1.348 3.324 3.906 1.00 97.44 101 SER A CA 1
ATOM 845 C C . SER A 1 101 ? -2.287 4.472 4.270 1.00 97.44 101 SER A C 1
ATOM 847 O O . SER A 1 101 ? -2.496 4.698 5.457 1.00 97.44 101 SER A O 1
ATOM 849 N N . CYS A 1 102 ? -2.916 5.137 3.294 1.00 96.75 102 CYS A N 1
ATOM 850 C CA . CYS A 1 102 ? -3.920 6.175 3.549 1.00 96.75 102 CYS A CA 1
ATOM 851 C C . CYS A 1 102 ? -5.160 5.591 4.236 1.00 96.75 102 CYS A C 1
ATOM 853 O O . CYS A 1 102 ? -5.600 6.117 5.259 1.00 96.75 102 CYS A O 1
ATOM 855 N N . VAL A 1 103 ? -5.656 4.448 3.742 1.00 97.44 103 VAL A N 1
ATOM 856 C CA . VAL A 1 103 ? -6.781 3.723 4.361 1.00 97.44 103 VAL A CA 1
ATOM 857 C C . VAL A 1 103 ? -6.466 3.382 5.815 1.00 97.44 103 VAL A C 1
ATOM 859 O O . VAL A 1 103 ? -7.258 3.666 6.712 1.00 97.44 103 VAL A O 1
ATOM 862 N N . LEU A 1 104 ? -5.288 2.808 6.064 1.00 97.88 104 LEU A N 1
ATOM 863 C CA . LEU A 1 104 ? -4.861 2.409 7.404 1.00 97.88 104 LEU 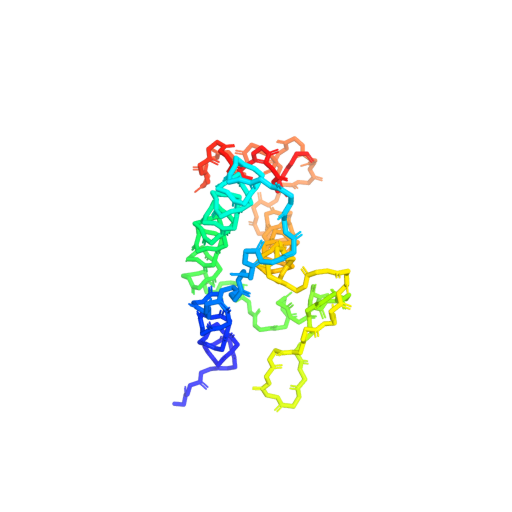A CA 1
ATOM 864 C C . LEU A 1 104 ? -4.607 3.606 8.318 1.00 97.88 104 LEU A C 1
ATOM 866 O O . LEU A 1 104 ? -4.886 3.525 9.509 1.00 97.88 104 LEU A O 1
ATOM 870 N N . TRP A 1 105 ? -4.115 4.725 7.786 1.00 97.31 105 TRP A N 1
ATOM 871 C CA . TRP A 1 105 ? -3.922 5.949 8.558 1.00 97.31 105 TRP A CA 1
ATOM 872 C C . TRP A 1 105 ? -5.247 6.471 9.116 1.00 97.31 105 TRP A C 1
ATOM 874 O O . TRP A 1 105 ? -5.342 6.765 10.309 1.00 97.31 105 TRP A O 1
ATOM 884 N N . ASN A 1 106 ? -6.274 6.560 8.268 1.00 96.31 106 ASN A N 1
ATOM 885 C CA . ASN A 1 106 ? -7.602 7.008 8.688 1.00 96.31 106 ASN A CA 1
ATOM 886 C C . ASN A 1 106 ? -8.264 5.982 9.613 1.00 96.31 106 ASN A C 1
ATOM 888 O O . ASN A 1 106 ? -8.836 6.359 10.632 1.00 96.31 106 ASN A O 1
ATOM 892 N N . TRP A 1 107 ? -8.077 4.688 9.347 1.00 97.19 107 TRP A N 1
ATOM 893 C CA . TRP A 1 107 ? -8.532 3.627 10.242 1.00 97.19 107 TRP A CA 1
ATOM 894 C C . TRP A 1 107 ? -7.900 3.719 11.640 1.00 97.19 107 TRP A C 1
ATOM 896 O O . TRP A 1 107 ? -8.621 3.689 12.631 1.00 97.19 107 TRP A O 1
ATOM 906 N N . PHE A 1 108 ? -6.579 3.909 11.758 1.00 97.25 108 PHE A N 1
ATOM 907 C CA . PHE A 1 108 ? -5.932 4.094 13.065 1.00 97.25 108 PHE A CA 1
ATOM 908 C C . PHE A 1 108 ? -6.455 5.336 13.788 1.00 97.25 108 PHE A C 1
ATOM 910 O O . PHE A 1 108 ? -6.638 5.314 15.007 1.00 97.25 108 PHE A O 1
ATOM 917 N N . ARG A 1 109 ? -6.678 6.426 13.049 1.00 95.88 109 ARG A N 1
ATOM 918 C CA . ARG A 1 109 ? -7.209 7.664 13.617 1.00 95.88 109 ARG A CA 1
ATOM 919 C C . ARG A 1 109 ? -8.590 7.445 14.227 1.00 95.88 109 ARG A C 1
ATOM 921 O O . ARG A 1 109 ? -8.809 7.858 15.358 1.00 95.88 109 ARG A O 1
ATOM 928 N N . GLU A 1 110 ? -9.482 6.800 13.486 1.00 95.12 110 GLU A N 1
ATOM 929 C CA . GLU A 1 110 ? -10.896 6.685 13.842 1.00 95.12 110 GLU A CA 1
ATOM 930 C C . GLU A 1 110 ? -11.175 5.504 14.778 1.00 95.12 110 GLU A C 1
ATOM 932 O O . GLU A 1 110 ? -11.784 5.684 15.825 1.00 95.12 110 GLU A O 1
ATOM 937 N N . GLU A 1 111 ? -10.687 4.307 14.451 1.00 94.25 111 GLU A N 1
ATOM 938 C CA . GLU A 1 111 ? -11.031 3.074 15.174 1.00 94.25 111 GLU A CA 1
ATOM 939 C C . GLU A 1 111 ? -10.130 2.833 16.391 1.00 94.25 111 GLU A C 1
ATOM 941 O O . GLU A 1 111 ? -10.556 2.273 17.397 1.00 94.25 111 GLU A O 1
ATOM 946 N N . CYS A 1 112 ? -8.864 3.262 16.332 1.00 92.69 112 CYS A N 1
ATOM 947 C CA . CYS A 1 112 ? -7.935 3.149 17.464 1.00 92.69 112 CYS A CA 1
ATOM 948 C C . CYS A 1 112 ? -7.832 4.441 18.287 1.00 92.69 112 CYS A C 1
ATOM 950 O O . CYS A 1 112 ? -6.953 4.537 19.148 1.00 92.69 112 CYS A O 1
ATOM 952 N N . ASN A 1 113 ? -8.662 5.447 17.990 1.00 93.25 113 ASN A N 1
ATOM 953 C CA . ASN A 1 113 ? -8.619 6.785 18.583 1.00 93.25 113 ASN A CA 1
ATOM 954 C C . ASN A 1 113 ? -7.195 7.389 18.634 1.00 93.25 113 ASN A C 1
ATOM 956 O O . ASN A 1 113 ? -6.761 8.010 19.614 1.00 93.25 113 ASN A O 1
ATOM 960 N N . CYS A 1 114 ? -6.402 7.143 17.585 1.00 95.44 114 CYS A N 1
ATOM 961 C CA . CYS A 1 114 ? -5.045 7.666 17.467 1.00 95.44 114 CYS A CA 1
ATOM 962 C C . CYS A 1 114 ? -5.090 9.074 16.863 1.00 95.44 114 CYS A C 1
ATOM 964 O O . CYS A 1 114 ? -4.821 9.276 15.685 1.00 95.44 114 CYS A O 1
ATOM 966 N N . GLU A 1 115 ? -5.437 10.057 17.688 1.00 92.88 115 GLU A N 1
ATOM 967 C CA . GLU A 1 115 ? -5.682 11.441 17.250 1.00 92.88 115 GLU A CA 1
ATOM 968 C C . GLU A 1 115 ? -4.426 12.180 16.754 1.00 92.88 115 GLU A C 1
ATOM 970 O O . GLU A 1 115 ? -4.530 13.120 15.968 1.00 92.88 115 GLU A O 1
ATOM 975 N N . THR A 1 116 ? -3.230 11.767 17.190 1.00 96.00 116 THR A N 1
ATOM 976 C CA . THR A 1 116 ? -1.965 12.417 16.813 1.00 96.00 116 THR A CA 1
ATOM 977 C C . THR A 1 116 ? -1.130 11.545 15.885 1.00 96.00 116 THR A C 1
ATOM 979 O O . THR A 1 116 ? -1.223 10.313 15.892 1.00 96.00 116 THR A O 1
ATOM 982 N N . ARG A 1 117 ? -0.247 12.184 15.110 1.00 95.56 117 ARG A N 1
ATOM 983 C CA . ARG A 1 117 ? 0.702 11.497 14.224 1.00 95.56 117 ARG A CA 1
ATOM 984 C C . ARG A 1 117 ? 1.549 10.481 14.986 1.00 95.56 117 ARG A C 1
ATOM 986 O O . ARG A 1 117 ? 1.742 9.368 14.511 1.00 95.56 117 ARG A O 1
ATOM 993 N N . GLU A 1 118 ? 2.018 10.831 16.177 1.00 96.62 118 GLU A N 1
ATOM 994 C CA . GLU A 1 118 ? 2.869 9.984 17.016 1.00 96.62 118 GLU A CA 1
ATOM 995 C C . GLU A 1 118 ? 2.115 8.735 17.477 1.00 96.62 118 GLU A C 1
ATOM 997 O O . GLU A 1 118 ? 2.682 7.640 17.479 1.00 96.62 118 GLU A O 1
ATOM 1002 N N . LYS A 1 119 ? 0.826 8.876 17.818 1.00 97.25 119 LYS A N 1
ATOM 1003 C CA . LYS A 1 119 ? -0.035 7.743 18.182 1.00 97.25 119 LYS A CA 1
ATOM 1004 C C . LYS A 1 119 ? -0.264 6.814 16.990 1.00 97.25 119 LYS A C 1
ATOM 1006 O O . LYS A 1 119 ? -0.119 5.603 17.144 1.00 97.25 119 LYS A O 1
ATOM 1011 N N . ILE A 1 120 ? -0.541 7.363 15.805 1.00 97.31 120 ILE A N 1
ATOM 1012 C CA . ILE A 1 120 ? -0.712 6.576 14.569 1.00 97.31 120 ILE A CA 1
ATOM 1013 C C . ILE A 1 120 ? 0.587 5.843 14.222 1.00 97.31 120 ILE A C 1
ATOM 1015 O O . ILE A 1 120 ? 0.577 4.649 13.936 1.00 97.31 120 ILE A O 1
ATOM 1019 N N . GLN A 1 121 ? 1.727 6.520 14.334 1.00 96.94 121 GLN A N 1
ATOM 1020 C CA . GLN A 1 121 ? 3.044 5.915 14.149 1.00 96.94 121 GLN A CA 1
ATOM 1021 C C . GLN A 1 121 ? 3.330 4.799 15.142 1.00 96.94 121 GLN A C 1
ATOM 1023 O O . GLN A 1 121 ? 3.877 3.763 14.766 1.00 96.94 121 GLN A O 1
ATOM 1028 N N . ALA A 1 122 ? 2.984 5.000 16.412 1.00 96.94 122 ALA A N 1
ATOM 1029 C CA . ALA A 1 122 ? 3.127 3.975 17.432 1.00 96.94 122 ALA A CA 1
ATOM 1030 C C . ALA A 1 122 ? 2.239 2.763 17.123 1.00 96.94 122 ALA A C 1
ATOM 1032 O O . ALA A 1 122 ? 2.712 1.636 17.235 1.00 96.94 122 ALA A O 1
ATOM 1033 N N . ALA A 1 123 ? 0.998 2.976 16.674 1.00 96.81 123 ALA A N 1
ATOM 1034 C CA . ALA A 1 123 ? 0.110 1.902 16.238 1.00 96.81 123 ALA A CA 1
ATOM 1035 C C . ALA A 1 123 ? 0.678 1.146 15.027 1.00 96.81 123 ALA A C 1
ATOM 1037 O O . ALA A 1 123 ? 0.828 -0.072 15.082 1.00 96.81 123 ALA A O 1
ATOM 1038 N N . ALA A 1 124 ? 1.121 1.860 13.993 1.00 96.94 124 ALA A N 1
ATOM 1039 C CA . ALA A 1 124 ? 1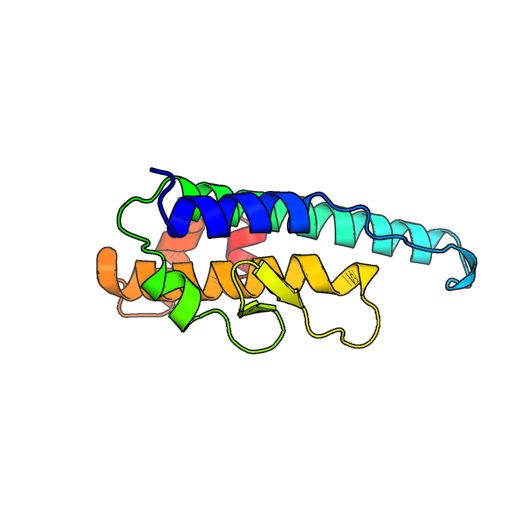.733 1.255 12.814 1.00 96.94 124 ALA A CA 1
ATOM 1040 C C . ALA A 1 124 ? 2.999 0.444 13.149 1.00 96.94 124 ALA A C 1
ATOM 1042 O O . ALA A 1 124 ? 3.210 -0.623 12.582 1.00 96.94 124 ALA A O 1
ATOM 1043 N N . ARG A 1 125 ? 3.833 0.904 14.094 1.00 97.12 125 ARG A N 1
ATOM 1044 C CA . ARG A 1 125 ? 5.026 0.163 14.557 1.00 97.12 125 ARG A CA 1
ATOM 1045 C C . ARG A 1 125 ? 4.692 -1.115 15.334 1.00 97.12 125 ARG A C 1
ATOM 1047 O O . ARG A 1 125 ? 5.560 -1.977 15.427 1.00 97.12 125 ARG A O 1
ATOM 1054 N N . ARG A 1 126 ? 3.488 -1.228 15.909 1.00 95.75 126 ARG A N 1
ATOM 1055 C CA . ARG A 1 126 ? 3.013 -2.455 16.574 1.00 95.75 126 ARG A CA 1
ATOM 1056 C C . ARG A 1 126 ? 2.495 -3.484 15.573 1.00 95.75 126 ARG A C 1
ATOM 1058 O O . ARG A 1 126 ? 2.705 -4.672 15.776 1.00 95.75 126 ARG A O 1
ATOM 1065 N N . GLU A 1 127 ? 1.851 -3.022 14.504 1.00 95.94 127 GLU A N 1
ATOM 1066 C CA . GLU A 1 127 ? 1.180 -3.893 13.529 1.00 95.94 127 GLU A CA 1
ATOM 1067 C C . GLU A 1 127 ? 2.069 -4.314 12.355 1.00 95.94 127 GLU A C 1
ATOM 1069 O O . GLU A 1 127 ? 1.885 -5.395 11.794 1.00 95.94 127 GLU A O 1
ATOM 1074 N N . PHE A 1 128 ? 3.027 -3.468 11.969 1.00 97.81 128 PHE A N 1
ATOM 1075 C CA . PHE A 1 128 ? 3.826 -3.651 10.762 1.00 97.81 128 PHE A CA 1
ATOM 1076 C C . PHE A 1 128 ? 5.319 -3.779 11.056 1.00 97.81 128 PHE A C 1
ATOM 1078 O O . PHE A 1 128 ? 5.860 -3.265 12.037 1.00 97.81 128 PHE A O 1
ATOM 1085 N N . SER A 1 129 ? 6.021 -4.420 10.128 1.00 97.56 129 SER A N 1
ATOM 1086 C CA . SER A 1 129 ? 7.468 -4.483 10.070 1.00 97.56 129 SER A CA 1
ATOM 1087 C C . SER A 1 129 ? 8.069 -3.080 10.090 1.00 97.56 129 SER A C 1
ATOM 1089 O O . SER A 1 129 ? 7.531 -2.124 9.521 1.00 97.56 129 SER A O 1
ATOM 1091 N N . ARG A 1 130 ? 9.265 -2.957 10.681 1.00 96.81 130 ARG A N 1
ATOM 1092 C CA . ARG A 1 130 ? 10.008 -1.687 10.733 1.00 96.81 130 ARG A CA 1
ATOM 1093 C C . ARG A 1 130 ? 10.110 -1.020 9.358 1.00 96.81 130 ARG A C 1
ATOM 1095 O O . ARG A 1 130 ? 9.991 0.196 9.255 1.00 96.81 130 ARG A O 1
ATOM 1102 N N . ALA A 1 131 ? 10.319 -1.812 8.305 1.00 95.56 131 ALA A N 1
ATOM 1103 C CA . ALA A 1 131 ? 10.473 -1.312 6.944 1.00 95.56 131 ALA A CA 1
ATOM 1104 C C . ALA A 1 131 ? 9.180 -0.721 6.360 1.00 95.56 131 ALA A C 1
ATOM 1106 O O . ALA A 1 131 ? 9.262 0.206 5.553 1.00 95.56 131 ALA A O 1
ATOM 1107 N N . VAL A 1 132 ? 8.011 -1.257 6.723 1.00 97.38 132 VAL A N 1
ATOM 1108 C CA . VAL A 1 132 ? 6.708 -0.713 6.317 1.00 97.38 132 VAL A CA 1
ATOM 1109 C C . VAL A 1 132 ? 6.352 0.495 7.170 1.00 97.38 132 VAL A C 1
ATOM 1111 O O . VAL A 1 132 ? 6.102 1.563 6.611 1.00 97.38 132 VAL A O 1
ATOM 1114 N N . ALA A 1 133 ? 6.430 0.367 8.497 1.00 97.00 133 ALA A N 1
ATOM 1115 C CA . ALA A 1 133 ? 6.117 1.447 9.430 1.00 97.00 133 ALA A CA 1
ATOM 1116 C C . ALA A 1 133 ? 6.944 2.713 9.141 1.00 97.00 133 ALA A C 1
ATOM 1118 O O . ALA A 1 133 ? 6.401 3.809 9.057 1.00 97.00 133 ALA A O 1
ATOM 1119 N N . GLN A 1 134 ? 8.253 2.569 8.909 1.00 95.25 134 GLN A N 1
ATOM 1120 C CA . GLN A 1 134 ? 9.135 3.705 8.628 1.00 95.25 134 GLN A CA 1
ATOM 1121 C C . GLN A 1 134 ? 8.918 4.325 7.243 1.00 95.25 134 GLN A C 1
ATOM 1123 O O . GLN A 1 134 ? 9.251 5.485 7.051 1.00 95.25 134 GLN A O 1
ATOM 1128 N N . ARG A 1 135 ? 8.429 3.571 6.255 1.00 95.81 135 ARG A N 1
ATOM 1129 C CA . ARG A 1 135 ? 8.306 4.084 4.883 1.00 95.81 135 ARG A CA 1
ATOM 1130 C C . ARG A 1 135 ? 6.942 4.696 4.599 1.00 95.81 135 ARG A C 1
ATOM 1132 O O . ARG A 1 135 ? 6.868 5.640 3.824 1.00 95.81 135 ARG A O 1
ATOM 1139 N N . TRP A 1 136 ? 5.890 4.123 5.173 1.00 96.44 136 TRP A N 1
ATOM 1140 C CA . TRP A 1 136 ? 4.508 4.454 4.823 1.00 96.44 136 TRP A CA 1
ATOM 1141 C C . TRP A 1 136 ? 3.762 5.191 5.934 1.00 96.44 136 TRP A C 1
ATOM 1143 O O . TRP A 1 136 ? 2.711 5.758 5.668 1.00 96.44 136 TRP A O 1
ATOM 1153 N N . PHE A 1 137 ? 4.311 5.220 7.153 1.00 95.69 137 PHE A N 1
ATOM 1154 C CA . PHE A 1 137 ? 3.698 5.905 8.293 1.00 95.69 137 PHE A CA 1
ATOM 1155 C C . PHE A 1 137 ? 4.611 6.974 8.924 1.00 95.69 137 PHE A C 1
ATOM 1157 O O . PHE A 1 137 ? 4.327 7.456 10.017 1.00 95.69 137 PHE A O 1
ATOM 1164 N N . SER A 1 138 ? 5.719 7.344 8.271 1.00 86.38 138 SER A N 1
ATOM 1165 C CA . SER A 1 138 ? 6.703 8.312 8.792 1.00 86.38 138 SER A CA 1
ATOM 1166 C C . SER A 1 138 ? 6.170 9.711 8.977 1.00 86.38 138 SER A C 1
ATOM 1168 O O . SER A 1 138 ? 5.371 10.185 8.150 1.00 86.38 138 SER A O 1
#

Mean predicted aligned error: 3.66 Å

Secondary structure (DSSP, 8-state):
---HHHHHHHHHHHHHHS-----GGG-SSHHHHHHHHHHHHHHHHHHHHHHHHHHH-TTS-HHHHHHH--TTEEEETTEEEE---S-HHHHHHHHHHHHHHHHHHHHHHHHS---SHHHHHHHHHHHS-HHHHHHH--